Protein AF-A0A3B0LX09-F1 (afdb_monomer_lite)

Sequence (54 aa):
MNKPIKVGLIGYGFAGKTFHVPFITTIEGFQLLAIVSSDEHKVKKDWPNVSVFA

Foldseek 3Di:
DDAADEDEAEDDPPCCVPPVVVVQVPDPRHDYAEYEYPDVVVVCVVPVRHHYHD

Organism: NCBI:txid235567

Radius of gyration: 10.93 Å; chains: 1; bounding box: 31×21×25 Å

Structure (mmCIF, N/CA/C/O backbone):
data_AF-A0A3B0LX09-F1
#
_entry.id   AF-A0A3B0LX09-F1
#
loop_
_atom_site.group_PDB
_atom_site.id
_atom_site.type_symbol
_atom_site.label_atom_id
_atom_site.label_alt_id
_atom_site.label_comp_id
_atom_site.label_asym_id
_atom_site.label_entity_id
_atom_site.label_seq_id
_atom_site.pdbx_PDB_ins_code
_atom_site.Cartn_x
_atom_site.Cartn_y
_atom_site.Cartn_z
_atom_site.occupancy
_atom_site.B_iso_or_equiv
_atom_site.auth_seq_id
_atom_site.auth_comp_id
_atom_site.auth_asym_id
_atom_site.auth_atom_id
_atom_site.pdbx_PDB_model_num
ATOM 1 N N . MET A 1 1 ? -18.355 8.385 12.967 1.00 57.38 1 MET A N 1
ATOM 2 C CA . MET A 1 1 ? -17.015 7.766 12.860 1.00 57.38 1 MET A CA 1
ATOM 3 C C . MET A 1 1 ? -16.258 8.460 11.743 1.00 57.38 1 MET A C 1
ATOM 5 O O . MET A 1 1 ? -16.834 8.634 10.673 1.00 57.38 1 MET A O 1
ATOM 9 N N . ASN A 1 2 ? -15.034 8.920 12.000 1.00 80.06 2 ASN A N 1
ATOM 10 C CA . ASN A 1 2 ? -14.228 9.609 10.992 1.00 80.06 2 ASN A CA 1
ATOM 11 C C . ASN A 1 2 ? -13.668 8.584 9.990 1.00 80.06 2 ASN A C 1
ATOM 13 O O . ASN A 1 2 ? -13.308 7.478 10.387 1.00 80.06 2 ASN A O 1
ATOM 17 N N . LYS A 1 3 ? -13.630 8.916 8.694 1.00 90.44 3 LYS A N 1
ATOM 18 C CA . LYS A 1 3 ? -13.055 8.019 7.675 1.00 90.44 3 LYS A CA 1
ATOM 19 C C . LYS A 1 3 ? -11.535 7.907 7.877 1.00 90.44 3 LYS A C 1
ATOM 21 O O . LYS A 1 3 ? -10.919 8.933 8.169 1.00 90.44 3 LYS A O 1
ATOM 26 N N . PRO A 1 4 ? -10.930 6.718 7.692 1.00 93.88 4 PRO A N 1
ATOM 27 C CA . PRO A 1 4 ? -9.490 6.562 7.833 1.00 93.88 4 PRO A CA 1
ATOM 28 C C . PRO A 1 4 ? -8.743 7.357 6.757 1.00 93.88 4 PRO A C 1
ATOM 30 O O . PRO A 1 4 ? -9.200 7.491 5.617 1.00 93.88 4 PRO A O 1
ATOM 33 N N . ILE A 1 5 ? -7.570 7.861 7.125 1.00 96.44 5 ILE A N 1
ATOM 34 C CA . ILE A 1 5 ? -6.605 8.481 6.231 1.00 96.44 5 ILE A CA 1
ATOM 35 C C . ILE A 1 5 ? -6.041 7.386 5.329 1.00 96.44 5 ILE A C 1
ATOM 37 O O . ILE A 1 5 ? -5.399 6.435 5.779 1.00 96.44 5 ILE A O 1
ATOM 41 N N . LYS A 1 6 ? -6.297 7.527 4.031 1.00 97.25 6 LYS A N 1
ATOM 42 C CA . LYS A 1 6 ? -5.802 6.617 3.001 1.00 97.25 6 LYS A CA 1
ATOM 43 C C . LYS A 1 6 ? -4.354 6.959 2.681 1.00 97.25 6 LYS A C 1
ATOM 45 O O . LYS A 1 6 ? -4.062 8.099 2.329 1.00 97.25 6 LYS A O 1
ATOM 50 N N . VAL A 1 7 ? -3.468 5.973 2.772 1.00 97.94 7 VAL A N 1
ATOM 51 C CA . VAL A 1 7 ? -2.028 6.163 2.582 1.00 97.94 7 VAL A CA 1
ATOM 52 C C . VAL A 1 7 ? -1.540 5.396 1.360 1.00 97.94 7 VAL A C 1
ATOM 54 O O . VAL A 1 7 ? -1.829 4.207 1.193 1.00 97.94 7 VAL A O 1
ATOM 57 N N . GLY A 1 8 ? -0.775 6.097 0.524 1.00 97.88 8 GLY A N 1
ATOM 58 C CA . GLY A 1 8 ? 0.096 5.516 -0.490 1.00 97.88 8 GLY A CA 1
ATOM 59 C C . GLY A 1 8 ? 1.554 5.684 -0.068 1.00 97.88 8 GLY A C 1
ATOM 60 O O . GLY A 1 8 ? 1.964 6.785 0.295 1.00 97.88 8 GLY A O 1
ATOM 61 N N . LEU A 1 9 ? 2.331 4.605 -0.096 1.00 98.00 9 LEU A N 1
ATOM 62 C CA . LEU A 1 9 ? 3.761 4.627 0.210 1.00 98.00 9 LEU A CA 1
ATOM 63 C C . LEU A 1 9 ? 4.576 4.670 -1.086 1.00 98.00 9 LEU A C 1
ATOM 65 O O . LEU A 1 9 ? 4.342 3.857 -1.974 1.00 98.00 9 LEU A O 1
ATOM 69 N N . ILE A 1 10 ? 5.572 5.552 -1.176 1.00 97.81 10 ILE A N 1
ATOM 70 C CA . ILE A 1 10 ? 6.516 5.574 -2.301 1.00 97.81 10 ILE A CA 1
ATOM 71 C C . ILE A 1 10 ? 7.826 4.910 -1.874 1.00 97.81 10 ILE A C 1
ATOM 73 O O . ILE A 1 10 ? 8.510 5.394 -0.975 1.00 97.81 10 ILE A O 1
ATOM 77 N N . GLY A 1 11 ? 8.172 3.808 -2.537 1.00 96.69 11 GLY A N 1
ATOM 78 C CA . GLY A 1 11 ? 9.372 3.026 -2.271 1.00 96.69 11 GLY A CA 1
ATOM 79 C C . GLY A 1 11 ? 9.166 1.933 -1.219 1.00 96.69 11 GLY A C 1
ATOM 80 O O . GLY A 1 11 ? 8.801 2.189 -0.073 1.00 96.69 11 GLY A O 1
ATOM 81 N N . TYR A 1 12 ? 9.501 0.693 -1.590 1.00 97.81 12 TYR A N 1
ATOM 82 C CA . TYR A 1 12 ? 9.469 -0.481 -0.704 1.00 97.81 12 TYR A CA 1
ATOM 83 C C . TYR A 1 12 ? 10.874 -1.018 -0.374 1.00 97.81 12 TYR A C 1
ATOM 85 O O . TYR A 1 12 ? 11.176 -2.215 -0.450 1.00 97.81 12 TYR A O 1
ATOM 93 N N . GLY A 1 13 ? 11.776 -0.089 -0.041 1.00 96.12 13 GLY A N 1
ATOM 94 C CA . GLY A 1 13 ? 13.119 -0.373 0.473 1.00 96.12 13 GLY A CA 1
ATOM 95 C C . GLY A 1 13 ? 13.116 -0.755 1.958 1.00 96.12 13 GLY A C 1
ATOM 96 O O . GLY A 1 13 ? 12.071 -1.062 2.530 1.00 96.12 13 GLY A O 1
ATOM 97 N N . PHE A 1 14 ? 14.283 -0.707 2.606 1.00 96.94 14 PHE A N 1
ATOM 98 C CA . PHE A 1 14 ? 14.406 -1.015 4.038 1.00 96.94 14 PHE A CA 1
ATOM 99 C C . PHE A 1 14 ? 13.521 -0.109 4.906 1.00 96.94 14 PHE A C 1
ATOM 101 O O . PHE A 1 14 ? 12.753 -0.606 5.724 1.00 96.94 14 PHE A O 1
ATOM 108 N N . ALA A 1 15 ? 13.560 1.209 4.682 1.00 96.81 15 ALA A N 1
ATOM 109 C CA . ALA A 1 15 ? 12.791 2.144 5.500 1.00 96.81 15 ALA A CA 1
ATOM 110 C C . ALA A 1 15 ? 11.272 1.987 5.324 1.00 96.81 15 ALA A C 1
ATOM 112 O O . ALA A 1 15 ? 10.529 1.932 6.306 1.00 96.81 15 ALA A O 1
ATOM 113 N N . GLY A 1 16 ? 10.820 1.858 4.071 1.00 97.00 16 GLY A N 1
ATOM 114 C CA . GLY A 1 16 ? 9.414 1.635 3.733 1.00 97.00 16 GLY A CA 1
ATOM 115 C C . GLY A 1 16 ? 8.856 0.376 4.393 1.00 97.00 16 GLY A C 1
ATOM 116 O O . GLY A 1 16 ? 7.834 0.435 5.073 1.00 97.00 16 GLY A O 1
ATOM 117 N N . LYS A 1 17 ? 9.566 -0.748 4.243 1.00 97.19 17 LYS A N 1
ATOM 118 C CA . LYS A 1 17 ? 9.142 -2.051 4.765 1.00 97.19 17 LYS A CA 1
ATOM 119 C C . LYS A 1 17 ? 9.218 -2.148 6.292 1.00 97.19 17 LYS A C 1
ATOM 121 O O . LYS A 1 17 ? 8.285 -2.659 6.899 1.00 97.19 17 LYS A O 1
ATOM 126 N N . THR A 1 18 ? 10.313 -1.699 6.903 1.00 96.94 18 THR A N 1
ATOM 127 C CA . THR A 1 18 ? 10.597 -1.962 8.326 1.00 96.94 18 THR A CA 1
ATOM 128 C C . THR A 1 18 ? 10.024 -0.901 9.258 1.00 96.94 18 THR A C 1
ATOM 130 O O . THR A 1 18 ? 9.673 -1.222 10.388 1.00 96.94 18 THR A O 1
ATOM 133 N N . PHE A 1 19 ? 9.916 0.353 8.809 1.00 95.31 19 PHE A N 1
ATOM 134 C CA . PHE A 1 19 ? 9.431 1.445 9.656 1.00 95.31 19 PHE A CA 1
ATOM 135 C C . PHE A 1 19 ? 8.062 1.937 9.194 1.00 95.31 19 PHE A C 1
ATOM 137 O O . PHE A 1 19 ? 7.094 1.806 9.934 1.00 95.31 19 PHE A O 1
ATOM 144 N N . HIS A 1 20 ? 7.933 2.448 7.967 1.00 96.81 20 HIS A N 1
ATOM 145 C CA . HIS A 1 20 ? 6.705 3.147 7.568 1.00 96.81 20 HIS A CA 1
ATOM 146 C C . HIS A 1 20 ? 5.464 2.248 7.551 1.00 96.81 20 HIS A C 1
ATOM 148 O O . HIS A 1 20 ? 4.451 2.604 8.151 1.00 96.81 20 HIS A O 1
ATOM 154 N N . VAL A 1 21 ? 5.523 1.084 6.899 1.00 96.94 21 VAL A N 1
ATOM 155 C CA . VAL A 1 21 ? 4.347 0.206 6.792 1.00 96.94 21 VAL A CA 1
ATOM 156 C C . VAL A 1 21 ? 3.847 -0.309 8.150 1.00 96.94 21 VAL A C 1
ATOM 158 O O . VAL A 1 21 ? 2.637 -0.222 8.383 1.00 96.94 21 VAL A O 1
ATOM 161 N N . PRO A 1 22 ? 4.708 -0.784 9.072 1.00 95.75 22 PRO A N 1
ATOM 162 C CA . PRO A 1 22 ? 4.266 -1.169 10.409 1.00 95.75 22 PRO A CA 1
ATOM 163 C C . PRO A 1 22 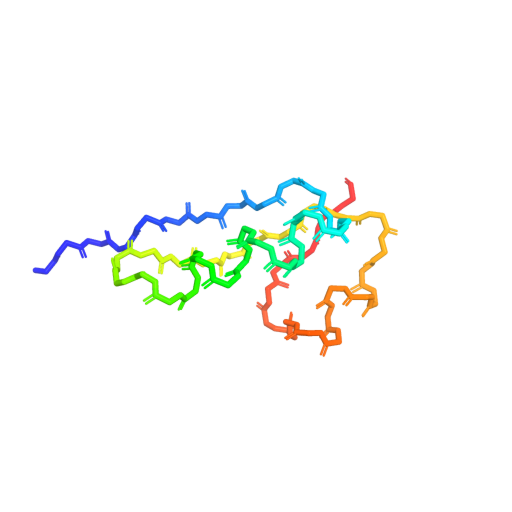? 3.520 -0.056 11.150 1.00 95.75 22 PRO A C 1
ATOM 165 O O . PRO A 1 22 ? 2.458 -0.319 11.702 1.00 95.75 22 PRO A O 1
ATOM 168 N N . PHE A 1 23 ? 3.986 1.197 11.103 1.00 95.38 23 PHE A N 1
ATOM 169 C CA . PHE A 1 23 ? 3.256 2.314 11.722 1.00 95.38 23 PHE A CA 1
ATOM 170 C C . PHE A 1 23 ? 1.911 2.593 11.037 1.00 95.38 23 PHE A C 1
ATOM 172 O O . PHE A 1 23 ? 0.892 2.705 11.711 1.00 95.38 23 PHE A O 1
ATOM 179 N N . ILE A 1 24 ? 1.873 2.652 9.701 1.00 96.38 24 ILE A N 1
ATOM 180 C CA . ILE A 1 24 ? 0.634 2.946 8.954 1.00 96.38 24 ILE A CA 1
ATOM 181 C C . ILE A 1 24 ? -0.457 1.904 9.239 1.00 96.38 24 ILE A C 1
ATOM 183 O O . ILE A 1 24 ? -1.637 2.235 9.255 1.00 96.38 24 ILE A O 1
ATOM 187 N N . THR A 1 25 ? -0.073 0.644 9.431 1.00 95.56 25 THR A N 1
ATOM 188 C CA . THR A 1 25 ? -1.017 -0.475 9.582 1.00 95.56 25 THR A CA 1
ATOM 189 C C . THR A 1 25 ? -1.427 -0.745 11.028 1.00 95.56 25 THR A C 1
ATOM 191 O O . THR A 1 25 ? -2.406 -1.452 11.251 1.00 95.56 25 THR A O 1
ATOM 194 N N . THR A 1 26 ? -0.716 -0.175 12.006 1.00 95.94 26 THR A N 1
ATOM 195 C CA . THR A 1 26 ? -1.001 -0.350 13.441 1.00 95.94 26 THR A CA 1
ATOM 196 C C . THR A 1 26 ? -1.736 0.834 14.062 1.00 95.94 26 THR A C 1
ATOM 198 O O . THR A 1 26 ? -2.437 0.651 15.054 1.00 95.94 26 THR A O 1
ATOM 201 N N . ILE A 1 27 ? -1.602 2.039 13.500 1.00 95.00 27 ILE A N 1
ATOM 202 C CA . ILE A 1 27 ? -2.263 3.236 14.027 1.00 95.00 27 ILE A C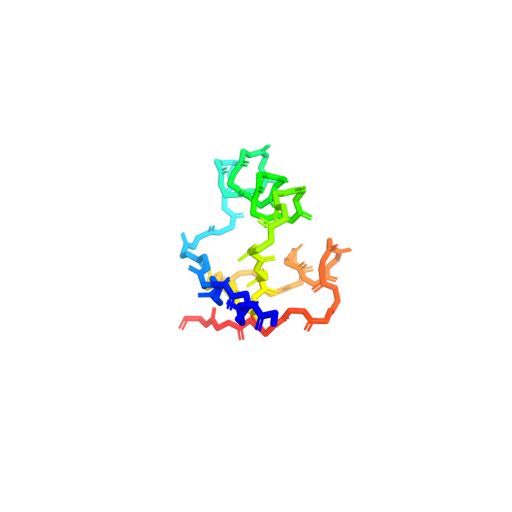A 1
ATOM 203 C C . ILE A 1 27 ? -3.713 3.281 13.539 1.00 95.00 27 ILE A C 1
ATOM 205 O O . ILE A 1 27 ? -3.988 3.340 12.337 1.00 95.00 27 ILE A O 1
ATOM 209 N N . GLU A 1 28 ? -4.651 3.306 14.485 1.00 94.31 28 GLU A N 1
ATOM 210 C CA . GLU A 1 28 ? -6.069 3.474 14.182 1.00 94.31 28 GLU A CA 1
ATOM 211 C C . GLU A 1 28 ? -6.312 4.782 13.413 1.00 94.31 28 GLU A C 1
ATOM 213 O O . GLU A 1 28 ? -5.747 5.834 13.712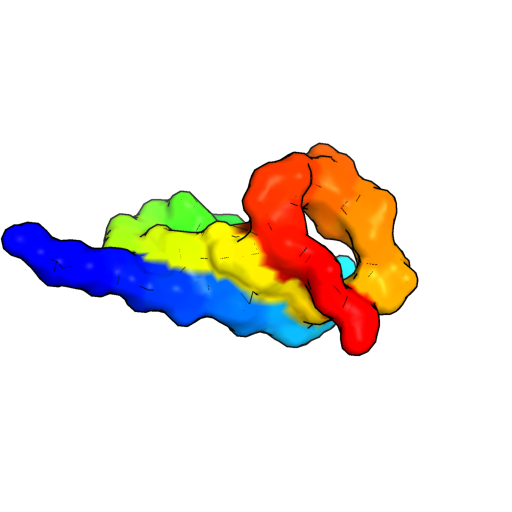 1.00 94.31 28 GLU A O 1
ATOM 218 N N . GLY A 1 29 ? -7.167 4.712 12.395 1.00 94.44 29 GLY A N 1
ATOM 219 C CA . GLY A 1 29 ? -7.458 5.854 11.534 1.00 94.44 29 GLY A CA 1
ATOM 220 C C . GLY A 1 29 ? -6.523 5.990 10.335 1.00 94.44 29 GLY A C 1
ATOM 221 O O . GLY A 1 29 ? -6.732 6.905 9.546 1.00 94.44 29 GLY A O 1
ATOM 222 N N . PHE A 1 30 ? -5.570 5.076 10.131 1.00 96.50 30 PHE A N 1
ATOM 223 C CA . PHE A 1 30 ? -4.807 4.958 8.888 1.00 96.50 30 PHE A CA 1
ATOM 224 C C . PHE A 1 30 ? -5.155 3.672 8.136 1.00 96.50 30 PHE A C 1
ATOM 226 O O . PHE A 1 30 ? -5.491 2.645 8.720 1.00 96.50 30 PHE A O 1
ATOM 233 N N . GLN A 1 31 ? -5.091 3.736 6.806 1.00 96.25 31 GLN A N 1
ATOM 234 C CA . GLN A 1 31 ? -5.291 2.585 5.935 1.00 96.25 31 GLN A CA 1
ATOM 235 C C . GLN A 1 31 ? -4.290 2.624 4.779 1.00 96.25 31 GLN A C 1
ATOM 237 O O . GLN A 1 31 ? -4.347 3.514 3.927 1.00 96.25 31 GLN A O 1
ATOM 242 N N . LEU A 1 32 ? -3.398 1.634 4.721 1.00 97.56 32 LEU A N 1
ATOM 243 C CA . LEU A 1 32 ? -2.492 1.448 3.590 1.00 97.56 32 LEU A CA 1
ATOM 244 C C . LEU A 1 32 ? -3.269 0.894 2.389 1.00 97.56 32 LEU A C 1
ATOM 246 O O . LEU A 1 32 ? -3.839 -0.192 2.473 1.00 97.56 32 LEU A O 1
ATOM 250 N N . LEU A 1 33 ? -3.286 1.631 1.277 1.00 98.00 33 LEU A N 1
ATOM 251 C CA . LEU A 1 33 ? -3.990 1.221 0.054 1.00 98.00 33 LEU A CA 1
ATOM 252 C C . LEU A 1 33 ? -3.066 0.959 -1.130 1.00 98.00 33 LEU A C 1
ATOM 254 O O . LEU A 1 33 ? -3.409 0.153 -1.994 1.00 98.00 33 LEU A O 1
ATOM 258 N N . ALA A 1 34 ? -1.918 1.635 -1.184 1.00 98.38 34 ALA A N 1
ATOM 259 C CA . ALA A 1 34 ? -1.014 1.546 -2.320 1.00 98.38 34 ALA A CA 1
ATOM 260 C C . ALA A 1 34 ? 0.458 1.589 -1.903 1.00 98.38 34 ALA A C 1
ATOM 262 O O . ALA A 1 34 ? 0.822 2.287 -0.954 1.00 98.38 34 ALA A O 1
ATOM 263 N N . ILE A 1 35 ? 1.306 0.885 -2.651 1.00 98.50 35 ILE A N 1
ATOM 264 C CA . ILE A 1 35 ? 2.765 0.989 -2.571 1.00 98.50 35 ILE A CA 1
ATOM 265 C C . ILE A 1 35 ? 3.318 1.171 -3.989 1.00 98.50 35 ILE A C 1
ATOM 267 O O . ILE A 1 35 ? 3.022 0.380 -4.877 1.00 98.50 35 ILE A O 1
ATOM 271 N N . VAL A 1 36 ? 4.150 2.190 -4.197 1.00 98.38 36 VAL A N 1
ATOM 272 C CA . VAL A 1 36 ? 4.943 2.346 -5.421 1.00 98.38 36 VAL A CA 1
ATOM 273 C C . VAL A 1 36 ? 6.259 1.595 -5.239 1.00 98.38 36 VAL A C 1
ATOM 275 O O . VAL A 1 36 ? 7.023 1.887 -4.313 1.00 98.38 36 VAL A O 1
ATOM 278 N N . SER A 1 37 ? 6.529 0.606 -6.084 1.00 97.75 37 SER A N 1
ATOM 279 C CA . SER A 1 37 ? 7.764 -0.169 -6.053 1.00 97.75 37 SER A CA 1
ATOM 280 C C . SER A 1 37 ? 8.076 -0.752 -7.424 1.00 97.75 37 SER A C 1
ATOM 282 O O . SER A 1 37 ? 7.198 -1.274 -8.097 1.00 97.75 37 SER A O 1
ATOM 284 N N . SER A 1 38 ? 9.360 -0.761 -7.777 1.00 97.62 38 SER A N 1
ATOM 285 C CA . SER A 1 38 ? 9.860 -1.483 -8.948 1.00 97.62 38 SER A CA 1
ATOM 286 C C . SER A 1 38 ? 9.798 -3.013 -8.812 1.00 97.62 38 SER A C 1
ATOM 288 O O . SER A 1 38 ? 9.991 -3.709 -9.802 1.00 97.62 38 SER A O 1
ATOM 290 N N . ASP A 1 39 ? 9.549 -3.544 -7.608 1.00 97.25 39 ASP A N 1
ATOM 291 C CA . ASP A 1 39 ? 9.451 -4.981 -7.330 1.00 97.25 39 ASP A CA 1
ATOM 292 C C . ASP A 1 39 ? 8.087 -5.308 -6.704 1.00 97.25 39 ASP A C 1
ATOM 294 O O . ASP A 1 39 ? 7.904 -5.297 -5.481 1.00 97.25 39 ASP A O 1
ATOM 298 N N . GLU A 1 40 ? 7.107 -5.590 -7.564 1.00 97.81 40 GLU A N 1
ATOM 299 C CA . GLU A 1 40 ? 5.752 -5.936 -7.135 1.00 97.81 40 GLU A CA 1
ATOM 300 C C . GLU A 1 40 ? 5.703 -7.240 -6.336 1.00 97.81 40 GLU A C 1
ATOM 302 O O . GLU A 1 40 ? 4.997 -7.318 -5.328 1.00 97.81 40 GLU A O 1
ATOM 307 N N . HIS A 1 41 ? 6.480 -8.252 -6.727 1.00 97.81 41 HIS A N 1
ATOM 308 C CA . HIS A 1 41 ? 6.491 -9.543 -6.043 1.00 97.81 41 HIS A CA 1
ATOM 309 C C . HIS A 1 41 ? 6.911 -9.402 -4.581 1.00 97.81 41 HIS A C 1
ATOM 311 O O . HIS A 1 41 ? 6.288 -9.998 -3.697 1.00 97.81 41 HIS A O 1
ATOM 317 N N . LYS A 1 42 ? 7.922 -8.571 -4.306 1.00 97.31 42 LYS A N 1
ATOM 318 C CA . LYS A 1 42 ? 8.350 -8.259 -2.942 1.00 97.31 42 LYS A CA 1
ATOM 319 C C . LYS A 1 42 ? 7.231 -7.624 -2.122 1.00 97.31 42 LYS A C 1
ATOM 321 O O . LYS A 1 42 ? 7.046 -8.014 -0.971 1.00 97.31 42 LYS A O 1
ATOM 326 N N . VAL A 1 43 ? 6.486 -6.678 -2.696 1.00 98.06 43 VAL A N 1
ATOM 327 C CA . VAL A 1 43 ? 5.355 -6.038 -2.008 1.00 98.06 43 VAL A CA 1
ATOM 328 C C . VAL A 1 43 ? 4.238 -7.045 -1.752 1.00 98.06 43 VAL A C 1
ATOM 330 O O . VAL A 1 43 ? 3.780 -7.174 -0.621 1.00 98.06 43 VAL A O 1
ATOM 333 N N . LYS A 1 44 ? 3.816 -7.788 -2.778 1.00 97.88 44 LYS A N 1
ATOM 334 C CA . LYS A 1 44 ? 2.683 -8.720 -2.708 1.00 97.88 44 LYS A CA 1
ATOM 335 C C . LYS A 1 44 ? 2.926 -9.910 -1.786 1.00 97.88 44 LYS A C 1
ATOM 337 O O . LYS A 1 44 ? 1.965 -10.431 -1.227 1.00 97.88 44 LYS A O 1
ATOM 342 N N . LYS A 1 45 ? 4.186 -10.313 -1.589 1.00 98.06 45 LYS A N 1
ATOM 343 C CA . LYS A 1 45 ? 4.561 -11.328 -0.594 1.00 98.06 45 LYS A CA 1
ATOM 344 C C . LYS A 1 45 ? 4.168 -10.910 0.826 1.00 98.06 45 LYS A C 1
ATOM 346 O O . LYS A 1 45 ? 3.707 -11.749 1.592 1.00 98.06 45 LYS A O 1
ATOM 351 N N . ASP A 1 46 ? 4.358 -9.635 1.158 1.00 97.00 46 ASP A N 1
ATOM 352 C CA . ASP A 1 46 ? 4.051 -9.095 2.484 1.00 97.00 46 ASP A CA 1
ATOM 353 C C . ASP A 1 46 ? 2.602 -8.559 2.556 1.00 97.00 46 ASP A C 1
ATOM 355 O O . ASP A 1 46 ? 1.939 -8.694 3.582 1.00 97.00 46 ASP A O 1
ATOM 359 N N . TRP A 1 47 ? 2.091 -7.983 1.459 1.00 96.62 47 TRP A N 1
ATOM 360 C CA . TRP A 1 47 ? 0.794 -7.295 1.379 1.00 96.62 47 TRP A CA 1
ATOM 361 C C . TRP A 1 47 ? 0.005 -7.685 0.116 1.00 96.62 47 TRP A C 1
ATOM 363 O O . TRP A 1 47 ? -0.071 -6.902 -0.837 1.00 96.62 47 TRP A O 1
ATOM 3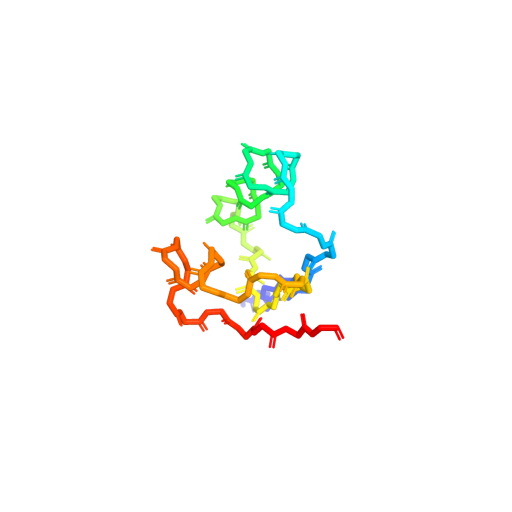73 N N . PRO A 1 48 ? -0.648 -8.863 0.092 1.00 97.12 48 PRO A N 1
ATOM 374 C CA . PRO A 1 48 ? -1.311 -9.382 -1.111 1.00 97.12 48 PRO A CA 1
ATOM 375 C C . PRO A 1 48 ? -2.393 -8.450 -1.685 1.00 97.12 48 PRO A C 1
ATOM 377 O O . PRO A 1 48 ? -2.561 -8.339 -2.902 1.00 97.12 48 PRO A O 1
ATOM 380 N N . ASN A 1 49 ? -3.092 -7.731 -0.803 1.00 96.50 49 ASN A N 1
ATOM 381 C CA . ASN A 1 49 ? -4.272 -6.932 -1.142 1.00 96.50 49 ASN A CA 1
ATOM 382 C C . ASN A 1 49 ? -3.975 -5.448 -1.421 1.00 96.50 49 ASN A C 1
ATOM 384 O O . ASN A 1 49 ? -4.888 -4.708 -1.773 1.00 96.50 49 ASN A O 1
ATOM 388 N N . VAL A 1 50 ? -2.727 -4.993 -1.261 1.00 97.31 50 VAL A N 1
ATOM 389 C CA . VAL A 1 50 ? -2.345 -3.595 -1.526 1.00 97.31 50 VAL A CA 1
ATOM 390 C C . VAL A 1 50 ? -2.116 -3.399 -3.022 1.00 97.31 50 VAL A C 1
ATOM 392 O O . VAL A 1 50 ? -1.496 -4.246 -3.664 1.00 97.31 50 VAL A O 1
ATOM 395 N N . SER A 1 51 ? -2.601 -2.300 -3.597 1.00 98.38 51 SER A N 1
ATOM 396 C CA . SER A 1 51 ? -2.323 -1.969 -4.999 1.00 98.38 51 SER A CA 1
ATOM 397 C C . SER A 1 51 ? -0.850 -1.608 -5.179 1.00 98.38 51 SER A C 1
ATOM 399 O O . SER A 1 51 ? -0.303 -0.839 -4.387 1.00 98.38 51 SER A O 1
ATOM 401 N N . VAL A 1 52 ? -0.208 -2.139 -6.219 1.00 98.25 52 VAL A N 1
ATOM 402 C CA . VAL A 1 52 ? 1.1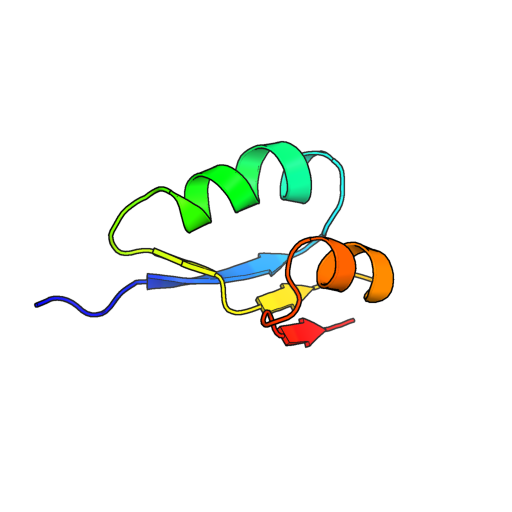97 -1.838 -6.520 1.00 98.25 52 VAL A CA 1
ATOM 403 C C . VAL A 1 52 ? 1.290 -1.046 -7.815 1.00 98.25 52 VAL A C 1
ATOM 405 O O . VAL A 1 52 ? 0.592 -1.351 -8.778 1.00 98.25 52 VAL A O 1
ATOM 408 N N . PHE A 1 53 ? 2.127 -0.011 -7.810 1.00 97.81 53 PHE A N 1
ATOM 409 C CA . PHE A 1 53 ? 2.412 0.838 -8.967 1.00 97.81 53 PHE A CA 1
ATOM 410 C C . PHE A 1 53 ? 3.925 0.905 -9.204 1.00 97.81 53 PHE A C 1
ATOM 412 O O . PHE A 1 53 ? 4.694 0.739 -8.253 1.00 97.81 53 PHE A O 1
ATOM 419 N N . ALA A 1 54 ? 4.336 1.165 -10.447 1.00 89.81 54 ALA A N 1
ATOM 420 C CA . ALA A 1 54 ? 5.730 1.366 -10.845 1.00 89.81 54 ALA A CA 1
ATOM 421 C C . ALA A 1 54 ? 6.009 2.844 -11.133 1.00 89.81 54 ALA A C 1
ATOM 423 O O . ALA A 1 54 ? 5.137 3.486 -11.763 1.00 89.81 54 ALA A O 1
#

Secon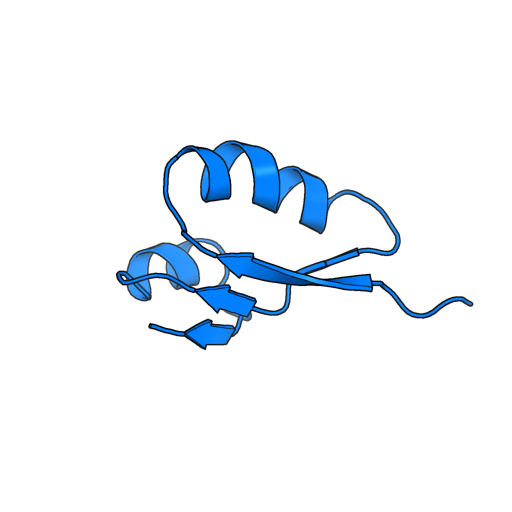dary structure (DSSP, 8-state):
-PPPEEEEEE--SHHIIIIIHHHHHHSTTEEEEEEE-S-HHHHHHH-TTSEEE-

InterPro domains:
  IPR036291 NAD(P)-binding domain superfamily [SSF51735] (2-53)

pLDDT: mean 95.67, std 5.96, range [57.38, 98.5]